Protein AF-A0A960MEM6-F1 (afdb_monomer)

Nearest PDB structures (foldseek):
  3vse-assembly3_C  TM=8.866E-01  e=1.423E-09  Staphylococcus aureus subsp. aureus Mu50
  1wxw-assembly1_A  TM=8.520E-01  e=7.969E-09  Thermus thermophilus HB8
  3ldf-assembly1_A  TM=8.109E-01  e=2.800E-09  Streptococcus mutans UA159
  2cww-assembly2_B  TM=7.770E-01  e=4.871E-09  Thermus thermophilus HB8
  2cww-assembly1_A-2  TM=7.770E-01  e=6.230E-09  Thermus thermophilus HB8

Foldseek 3Di:
DDDDDDFDLLVVLVVCLVVLAADLEDEAEDACWDAHPVRDIDHCLPCVLVSLLSRLSRYDQFHKYKYKFQAQPADLVSNVVSNVSSCVSNVWAWPDKDWDWDPPVDPDPRRMTIIMTTTD

Radius of gyration: 14.45 Å; Cα contacts (8 Å, |Δi|>4): 208; chains: 1; bounding box: 34×32×32 Å

Secondary structure (DSSP, 8-state):
------S-HHHHHHHHHHTT--EEEEEE---SEEE-TT--EEEHHHHHHHHHHHHHTTEEEEEEEEEEE--TTS-HHHHHHHHHHHHHHTT--EEEEEEEPPPTT--S-S--EEEEEEE-

Structure (mmCIF, N/CA/C/O backbone):
data_AF-A0A960MEM6-F1
#
_entry.id   AF-A0A960MEM6-F1
#
loop_
_atom_site.group_PDB
_atom_site.id
_atom_site.type_symbol
_atom_site.label_atom_id
_atom_site.label_alt_id
_atom_site.label_comp_id
_atom_site.label_asym_id
_atom_site.label_entity_id
_atom_site.label_seq_id
_atom_site.pdbx_PDB_ins_code
_atom_site.Cartn_x
_atom_site.Cartn_y
_atom_site.Cartn_z
_atom_site.occupancy
_atom_site.B_iso_or_equiv
_atom_site.auth_seq_id
_atom_site.auth_comp_id
_atom_site.auth_asym_id
_atom_site.auth_atom_id
_atom_site.pdbx_PDB_model_num
ATOM 1 N N . GLY A 1 1 ? -16.749 -15.084 11.438 1.00 75.19 1 GLY A N 1
ATOM 2 C CA . GLY A 1 1 ? -17.260 -15.354 10.077 1.00 75.19 1 GLY A CA 1
ATOM 3 C C . GLY A 1 1 ? -16.458 -14.550 9.073 1.00 75.19 1 GLY A C 1
ATOM 4 O O . GLY A 1 1 ? -15.886 -13.544 9.468 1.00 75.19 1 GLY A O 1
ATOM 5 N N . GLN A 1 2 ? -16.373 -14.991 7.818 1.00 86.31 2 GLN A N 1
ATOM 6 C CA . GLN A 1 2 ? -15.682 -14.254 6.749 1.00 86.31 2 GLN A CA 1
ATOM 7 C C . GLN A 1 2 ? -16.659 -13.298 6.049 1.00 86.31 2 GLN A C 1
ATOM 9 O O . GLN A 1 2 ? -17.827 -13.640 5.870 1.00 86.31 2 GLN A O 1
ATOM 14 N N . PHE A 1 3 ? -16.185 -12.111 5.668 1.00 91.12 3 PHE A N 1
ATOM 15 C CA . PHE A 1 3 ? -16.968 -11.108 4.943 1.00 91.12 3 PHE A CA 1
ATOM 16 C C . PHE A 1 3 ? -16.417 -10.953 3.526 1.00 91.12 3 PHE A C 1
ATOM 18 O O . PHE A 1 3 ? -15.241 -10.639 3.355 1.00 91.12 3 PHE A O 1
ATOM 25 N N . PHE A 1 4 ? -17.265 -11.157 2.518 1.00 94.25 4 PHE A N 1
ATOM 26 C CA . PHE A 1 4 ? -16.881 -11.074 1.110 1.00 94.25 4 PHE A CA 1
ATOM 27 C C . PHE A 1 4 ? -17.523 -9.861 0.442 1.00 94.25 4 PHE A C 1
ATOM 29 O O . PHE A 1 4 ? -18.720 -9.621 0.590 1.00 94.25 4 PHE A O 1
ATOM 36 N N . CYS A 1 5 ? -16.724 -9.131 -0.335 1.00 93.69 5 CYS A N 1
ATOM 37 C CA . CYS A 1 5 ? -17.166 -7.980 -1.114 1.00 93.69 5 CYS A CA 1
ATOM 38 C C . CYS A 1 5 ? -17.051 -8.284 -2.605 1.00 93.69 5 CYS A C 1
ATOM 40 O O . CYS A 1 5 ? -16.042 -8.828 -3.049 1.00 93.69 5 CYS A O 1
ATOM 42 N N . LYS A 1 6 ? -18.045 -7.872 -3.393 1.00 94.44 6 LYS A N 1
ATOM 43 C CA . LYS A 1 6 ? -17.970 -7.865 -4.859 1.00 94.44 6 LYS A CA 1
ATOM 44 C C . LYS A 1 6 ? -18.095 -6.424 -5.335 1.00 94.44 6 LYS A C 1
ATOM 46 O O . LYS A 1 6 ? -19.100 -5.781 -5.052 1.00 94.44 6 LYS A O 1
ATOM 51 N N . GLY A 1 7 ? -17.086 -5.909 -6.028 1.00 92.56 7 GLY A N 1
ATOM 52 C CA . GLY A 1 7 ? -17.089 -4.536 -6.536 1.00 92.56 7 GLY A CA 1
ATOM 53 C C . GLY A 1 7 ? -15.686 -3.990 -6.773 1.00 92.56 7 GLY A C 1
ATOM 54 O O . GLY A 1 7 ? -14.712 -4.740 -6.753 1.00 92.56 7 GLY A O 1
ATOM 55 N N . ASP A 1 8 ? -15.609 -2.683 -7.005 1.00 94.88 8 ASP A N 1
ATOM 56 C CA . ASP A 1 8 ? -14.356 -1.948 -7.170 1.00 94.88 8 ASP A CA 1
ATOM 57 C C . ASP A 1 8 ? -13.672 -1.747 -5.805 1.00 94.88 8 ASP A C 1
ATOM 59 O O . ASP A 1 8 ? -14.306 -1.326 -4.835 1.00 94.88 8 ASP A O 1
ATOM 63 N N . ALA A 1 9 ? -12.384 -2.084 -5.708 1.00 96.00 9 ALA A N 1
ATOM 64 C CA . ALA A 1 9 ? -11.647 -2.025 -4.447 1.00 96.00 9 ALA A CA 1
ATOM 65 C C . ALA A 1 9 ? -11.498 -0.590 -3.911 1.00 96.00 9 ALA A C 1
ATOM 67 O O . ALA A 1 9 ? -11.546 -0.397 -2.697 1.00 96.00 9 ALA A O 1
ATOM 68 N N . PHE A 1 10 ? -11.375 0.412 -4.790 1.00 96.56 10 PHE A N 1
ATOM 69 C CA . PHE A 1 10 ? -11.279 1.815 -4.382 1.00 96.56 10 PHE A CA 1
ATOM 70 C C . PHE A 1 10 ? -12.599 2.262 -3.748 1.00 96.56 10 PHE A C 1
ATOM 72 O O . PHE A 1 10 ? -12.603 2.803 -2.644 1.00 96.56 10 PHE A O 1
ATOM 79 N N . GLU A 1 11 ? -13.726 1.940 -4.393 1.00 96.44 11 GLU A N 1
ATOM 80 C CA . GLU A 1 11 ? -15.062 2.267 -3.876 1.00 96.44 11 GLU A CA 1
ATOM 81 C C . GLU A 1 11 ? -15.324 1.597 -2.511 1.00 96.44 11 GLU A C 1
ATOM 83 O O . GLU A 1 11 ? -15.931 2.200 -1.617 1.00 96.44 11 GLU A O 1
ATOM 88 N N . TRP A 1 12 ? -14.842 0.363 -2.312 1.00 97.44 12 TRP A N 1
ATOM 89 C CA . TRP A 1 12 ? -14.943 -0.330 -1.024 1.00 97.44 12 TRP A CA 1
ATOM 90 C C . TRP A 1 12 ? -14.077 0.301 0.065 1.00 97.44 12 TRP A C 1
ATOM 92 O O . TRP A 1 12 ? -14.580 0.497 1.171 1.00 97.44 12 TRP A O 1
ATOM 102 N N . LEU A 1 13 ? -12.822 0.658 -0.226 1.00 98.12 13 LEU A N 1
ATOM 103 C CA . LEU A 1 13 ? -11.947 1.326 0.743 1.00 98.12 13 LEU A CA 1
ATOM 104 C C . LEU A 1 13 ? -12.519 2.682 1.171 1.00 98.12 13 LEU A C 1
ATOM 106 O O . LEU A 1 13 ? -12.596 2.961 2.366 1.00 98.12 13 LEU A O 1
ATOM 110 N N . GLU A 1 14 ? -13.015 3.484 0.227 1.00 97.94 14 GLU A N 1
ATOM 111 C CA . GLU A 1 14 ? -13.712 4.738 0.536 1.00 97.94 14 GLU A CA 1
ATOM 112 C C . GLU A 1 14 ? -14.959 4.498 1.395 1.00 97.94 14 GLU A C 1
ATOM 114 O O . GLU A 1 14 ? -15.232 5.238 2.341 1.00 97.94 14 GLU A O 1
ATOM 119 N N . THR A 1 15 ? -15.727 3.451 1.088 1.00 97.94 15 THR A N 1
ATOM 120 C CA . THR A 1 15 ? -16.929 3.100 1.851 1.00 97.94 15 THR A CA 1
ATOM 121 C C . THR A 1 15 ? -16.593 2.662 3.271 1.00 97.94 15 THR A C 1
ATOM 123 O O . THR A 1 15 ? -17.235 3.129 4.208 1.00 97.94 15 THR A O 1
ATOM 126 N N . PHE A 1 16 ? -15.576 1.822 3.457 1.00 98.06 16 PHE A N 1
ATOM 127 C CA . PHE A 1 16 ? -15.106 1.416 4.782 1.00 98.06 16 PHE A CA 1
ATOM 128 C C . PHE A 1 16 ? -14.550 2.592 5.572 1.00 98.06 16 PHE A C 1
ATOM 130 O O . PHE A 1 16 ? -14.852 2.711 6.758 1.00 98.06 16 PHE A O 1
ATOM 137 N N . HIS A 1 17 ? -13.825 3.495 4.913 1.00 97.94 17 HIS A N 1
ATOM 138 C CA . HIS A 1 17 ? -13.341 4.715 5.540 1.00 97.94 17 HIS A CA 1
ATOM 139 C C . HIS A 1 17 ? -14.502 5.577 6.057 1.00 97.94 17 HIS A C 1
ATOM 141 O O . HIS A 1 17 ? -14.503 5.933 7.235 1.00 97.94 17 HIS A O 1
ATOM 147 N N . ARG A 1 18 ? -15.532 5.829 5.227 1.00 98.06 18 ARG A N 1
ATOM 148 C CA . ARG A 1 18 ? -16.750 6.567 5.628 1.00 98.06 18 ARG A CA 1
ATOM 149 C C . ARG A 1 18 ? -17.550 5.874 6.732 1.00 98.06 18 ARG A C 1
ATOM 151 O O . ARG A 1 18 ? -18.218 6.548 7.502 1.00 98.06 18 ARG A O 1
ATOM 158 N N . GLN A 1 19 ? -17.521 4.544 6.780 1.00 97.81 19 GLN A N 1
ATOM 159 C CA . GLN A 1 19 ? -18.163 3.743 7.829 1.00 97.81 19 GLN A CA 1
ATOM 160 C C . GLN A 1 19 ? -17.322 3.651 9.109 1.00 97.81 19 GLN A C 1
ATOM 162 O O . GLN A 1 19 ? -17.681 2.890 10.002 1.00 97.81 19 GLN A O 1
ATOM 167 N N . GLU A 1 20 ? -16.181 4.345 9.168 1.00 97.62 20 GLU A N 1
ATOM 168 C CA . GLU A 1 20 ? -15.223 4.276 10.275 1.00 97.62 20 GLU A CA 1
ATOM 169 C C . GLU A 1 20 ? -14.748 2.850 10.583 1.00 97.62 20 GLU A C 1
ATOM 171 O O . GLU A 1 20 ? -14.273 2.545 11.673 1.00 97.62 20 GLU A O 1
ATOM 176 N N . ARG A 1 21 ? -14.820 1.956 9.592 1.00 97.44 21 ARG A N 1
ATOM 177 C CA . ARG A 1 21 ? -14.292 0.602 9.724 1.00 97.44 21 ARG A CA 1
ATOM 178 C C . ARG A 1 21 ? -12.774 0.668 9.722 1.00 97.44 21 ARG A C 1
ATOM 180 O O . ARG A 1 21 ? -12.171 1.383 8.912 1.00 97.44 21 ARG A O 1
ATOM 187 N N . ARG A 1 22 ? -12.173 -0.084 10.638 1.00 97.69 22 ARG A N 1
ATOM 188 C CA . ARG A 1 22 ? -10.729 -0.163 10.823 1.00 97.69 22 ARG A CA 1
ATOM 189 C C . ARG A 1 22 ? -10.253 -1.609 10.777 1.00 97.69 22 ARG A C 1
ATOM 191 O O . ARG A 1 22 ? -10.996 -2.534 11.105 1.00 97.69 22 ARG A O 1
ATOM 198 N N . PHE A 1 23 ? -9.027 -1.786 10.305 1.00 98.00 23 PHE A N 1
ATOM 199 C CA . PHE A 1 23 ? -8.363 -3.072 10.165 1.00 98.00 23 PHE A CA 1
ATOM 200 C C . PHE A 1 23 ? -6.957 -2.978 10.753 1.00 98.00 23 PHE A C 1
ATOM 202 O O . PHE A 1 23 ? -6.252 -1.993 10.538 1.00 98.00 23 PHE A O 1
ATOM 209 N N . ASN A 1 24 ? -6.511 -4.025 11.448 1.00 98.38 24 ASN A N 1
ATOM 210 C CA . ASN A 1 24 ? -5.126 -4.092 11.922 1.00 98.38 24 ASN A CA 1
ATOM 211 C C . ASN A 1 24 ? -4.128 -4.243 10.765 1.00 98.38 24 ASN A C 1
ATOM 213 O O . ASN A 1 24 ? -2.966 -3.879 10.908 1.00 98.38 24 ASN A O 1
ATOM 217 N N . GLY A 1 25 ? -4.570 -4.772 9.620 1.00 98.31 25 GLY A N 1
ATOM 218 C CA . GLY A 1 25 ? -3.729 -4.876 8.440 1.00 98.31 25 GLY A CA 1
ATOM 219 C C . GLY A 1 25 ? -4.498 -5.018 7.137 1.00 98.31 25 GLY A C 1
ATOM 220 O O . GLY A 1 25 ? -5.645 -5.472 7.128 1.00 98.31 25 GLY A O 1
ATOM 221 N N . VAL A 1 26 ? -3.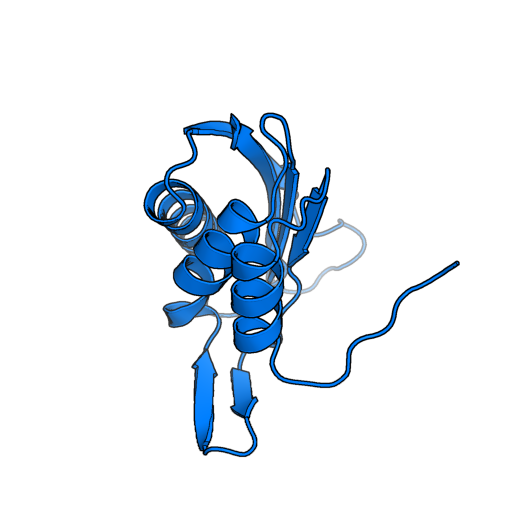853 -4.633 6.036 1.00 98.56 26 VAL A N 1
ATOM 222 C CA . VAL A 1 26 ? -4.392 -4.748 4.673 1.00 98.56 26 VAL A CA 1
ATOM 223 C C . VAL A 1 26 ? -3.340 -5.358 3.747 1.00 98.56 26 VAL A C 1
ATOM 225 O O . VAL A 1 26 ? -2.190 -4.926 3.718 1.00 98.56 26 VAL A O 1
ATOM 228 N N . VAL A 1 27 ? -3.750 -6.349 2.956 1.00 98.62 27 VAL A N 1
ATOM 229 C CA . VAL A 1 27 ? -2.946 -6.906 1.861 1.00 98.62 27 VAL A CA 1
ATOM 230 C C . VAL A 1 27 ? -3.392 -6.250 0.558 1.00 98.62 27 VAL A C 1
ATOM 232 O O . VAL A 1 27 ? -4.586 -6.224 0.255 1.00 98.62 27 VAL A O 1
ATOM 235 N N . ILE A 1 28 ? -2.442 -5.709 -0.198 1.00 98.31 28 ILE A N 1
ATOM 236 C CA . ILE A 1 28 ? -2.674 -4.987 -1.448 1.00 98.31 28 ILE A CA 1
ATOM 237 C C . ILE A 1 28 ? -1.960 -5.748 -2.564 1.00 98.31 28 ILE A C 1
ATOM 239 O O . ILE A 1 28 ? -0.746 -5.631 -2.688 1.00 98.31 28 ILE A O 1
ATOM 243 N N . ASP A 1 29 ? -2.725 -6.496 -3.363 1.00 97.12 29 ASP A N 1
ATOM 244 C CA . ASP A 1 29 ? -2.226 -7.299 -4.491 1.00 97.12 29 ASP A CA 1
ATOM 245 C C . ASP A 1 29 ? -3.046 -7.033 -5.771 1.00 97.12 29 ASP A C 1
ATOM 247 O O . ASP A 1 29 ? -3.916 -7.823 -6.149 1.00 97.12 29 ASP A O 1
ATOM 251 N N . PRO A 1 30 ? -2.885 -5.860 -6.410 1.00 95.94 30 PRO A N 1
ATOM 252 C CA . PRO A 1 30 ? -3.662 -5.506 -7.586 1.00 95.94 30 PRO A CA 1
ATOM 253 C C . PRO A 1 30 ? -3.071 -6.130 -8.864 1.00 95.94 30 PRO A C 1
ATOM 255 O O . PRO A 1 30 ? -1.862 -6.352 -8.958 1.00 95.94 30 PRO A O 1
ATOM 258 N N . PRO A 1 31 ? -3.880 -6.328 -9.923 1.00 95.44 31 P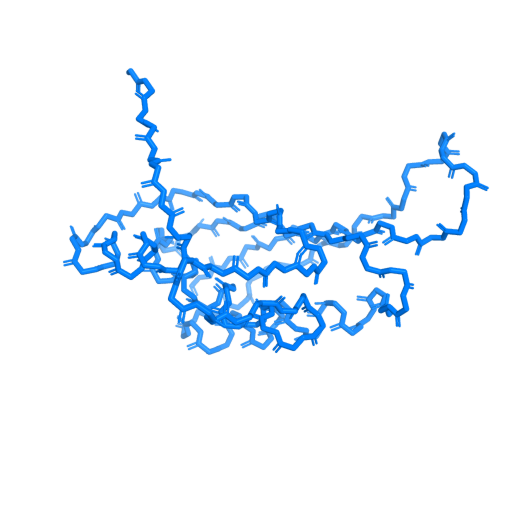RO A N 1
ATOM 259 C CA . PRO A 1 31 ? -3.341 -6.638 -11.246 1.00 95.44 31 PRO A CA 1
ATOM 260 C C . PRO A 1 31 ? -2.518 -5.456 -11.785 1.00 95.44 31 PRO A C 1
ATOM 262 O O . PRO A 1 31 ? -2.813 -4.304 -11.479 1.00 95.44 31 PRO A O 1
ATOM 265 N N . THR A 1 32 ? -1.554 -5.698 -12.679 1.00 94.88 32 THR A N 1
ATOM 266 C CA . THR A 1 32 ? -0.776 -4.614 -13.321 1.00 94.88 32 THR A CA 1
ATOM 267 C C . THR A 1 32 ? -1.663 -3.590 -14.043 1.00 94.88 32 THR A C 1
ATOM 269 O O . THR A 1 32 ? -1.373 -2.392 -14.052 1.00 94.88 32 THR A O 1
ATOM 272 N N . PHE A 1 33 ? -2.755 -4.062 -14.647 1.00 95.75 33 PHE A N 1
ATOM 273 C CA . PHE A 1 33 ? -3.734 -3.256 -15.365 1.00 95.75 33 PHE A CA 1
ATOM 274 C C . PHE A 1 33 ? -5.136 -3.822 -15.152 1.00 95.75 33 PHE A C 1
ATOM 276 O O . PHE A 1 33 ? -5.340 -5.034 -15.238 1.00 95.75 33 PHE A O 1
ATOM 283 N N . SER A 1 34 ? -6.122 -2.953 -14.951 1.00 94.75 34 SER A N 1
ATOM 284 C CA . SER A 1 34 ? -7.532 -3.337 -15.002 1.00 94.75 34 SER A CA 1
ATOM 285 C C . SER A 1 34 ? -8.411 -2.180 -15.470 1.00 94.75 34 SER A C 1
ATOM 287 O O . SER A 1 34 ? -7.992 -1.022 -15.531 1.00 94.75 34 SER A O 1
ATOM 289 N N . ARG A 1 35 ? -9.648 -2.500 -15.849 1.00 94.31 35 ARG A N 1
ATOM 290 C CA . ARG A 1 35 ? -10.682 -1.520 -16.177 1.00 94.31 35 ARG A CA 1
ATOM 291 C C . ARG A 1 35 ? -11.967 -1.919 -15.471 1.00 94.31 35 ARG A C 1
ATOM 293 O O . ARG A 1 35 ? -12.378 -3.074 -15.567 1.00 94.31 35 ARG A O 1
ATOM 300 N N . ASN A 1 36 ? -12.596 -0.980 -14.776 1.00 90.50 36 ASN A N 1
ATOM 301 C CA . ASN A 1 36 ? -13.870 -1.238 -14.117 1.00 90.50 36 ASN A CA 1
ATOM 302 C C . ASN A 1 36 ? -15.059 -1.079 -15.084 1.00 90.50 36 ASN A C 1
ATOM 304 O O . ASN A 1 36 ? -14.908 -0.653 -16.231 1.00 90.50 36 ASN A O 1
ATOM 308 N N . GLN A 1 37 ? -16.266 -1.407 -14.613 1.00 86.12 37 GLN A N 1
ATOM 309 C CA . GLN A 1 37 ? -17.492 -1.367 -15.426 1.00 86.12 37 GLN A CA 1
ATOM 310 C C . GLN A 1 37 ? -17.845 0.041 -15.936 1.00 86.12 37 GLN A C 1
ATOM 312 O O . GLN A 1 37 ? -18.487 0.173 -16.972 1.0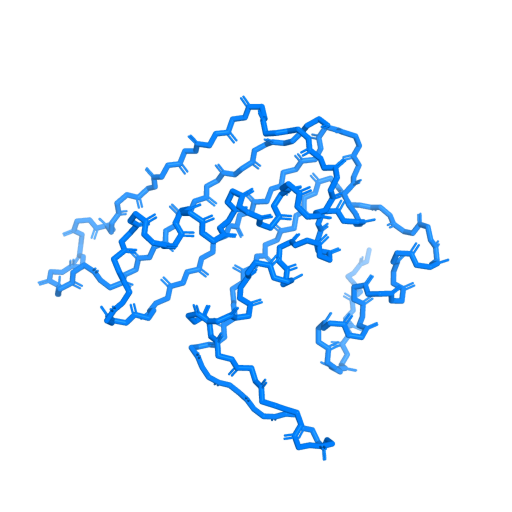0 86.12 37 GLN A O 1
ATOM 317 N N . LYS A 1 38 ? -17.397 1.092 -15.235 1.00 87.69 38 LYS A N 1
ATOM 318 C CA . LYS A 1 38 ? -17.581 2.502 -15.619 1.00 87.69 38 LYS A CA 1
ATOM 319 C C . LYS A 1 38 ? -16.483 2.999 -16.569 1.00 87.69 38 LYS A C 1
ATOM 321 O O . LYS A 1 38 ? -16.446 4.174 -16.916 1.00 87.69 38 LYS A O 1
ATOM 326 N N . GLY A 1 39 ? -15.557 2.127 -16.964 1.00 88.69 39 GLY A N 1
ATOM 327 C CA . GLY A 1 39 ? -14.460 2.458 -17.861 1.00 88.69 39 GLY A CA 1
ATOM 328 C C . GLY A 1 39 ? -13.251 3.121 -17.196 1.00 88.69 39 GLY A C 1
ATOM 329 O O . GLY A 1 39 ? -12.287 3.378 -17.922 1.00 88.69 39 GLY A O 1
ATOM 330 N N . LYS A 1 40 ? -13.243 3.347 -15.867 1.00 91.81 40 LYS A N 1
ATOM 331 C CA . LYS A 1 40 ? -12.050 3.820 -15.136 1.00 91.81 40 LYS A CA 1
ATOM 332 C C . LYS A 1 40 ? -10.963 2.759 -15.261 1.00 91.81 40 LYS A C 1
ATOM 334 O O . LYS A 1 40 ? -11.222 1.566 -15.097 1.00 91.81 40 LYS A O 1
ATOM 339 N N . VAL A 1 41 ? -9.762 3.204 -15.600 1.00 96.31 41 VAL A N 1
ATOM 340 C CA . VAL A 1 41 ? -8.588 2.352 -15.775 1.00 96.31 41 VAL A CA 1
ATOM 341 C C . VAL A 1 41 ? -7.729 2.452 -14.526 1.00 96.31 41 VAL A C 1
ATOM 343 O O . VAL A 1 41 ? -7.520 3.553 -14.029 1.00 96.31 41 VAL A O 1
ATOM 346 N N . PHE A 1 42 ? -7.219 1.313 -14.077 1.00 96.38 42 PHE A N 1
ATOM 347 C CA . PHE A 1 42 ? -6.158 1.217 -13.088 1.00 96.38 42 PHE A CA 1
ATOM 348 C C . PHE A 1 42 ? -4.877 0.737 -13.773 1.00 96.38 42 PHE A C 1
ATOM 350 O O . PHE A 1 42 ? -4.897 -0.211 -14.565 1.00 96.38 42 PHE A O 1
ATOM 357 N N . ARG A 1 43 ? -3.760 1.388 -13.460 1.00 96.62 43 ARG A N 1
ATOM 358 C CA . ARG A 1 43 ? -2.399 1.004 -13.834 1.00 96.62 43 ARG A CA 1
ATOM 359 C C . ARG A 1 43 ? -1.539 1.017 -12.582 1.00 96.62 43 ARG A C 1
ATOM 361 O O . ARG A 1 43 ? -1.324 2.082 -12.008 1.00 96.62 43 ARG A O 1
ATOM 368 N N . ALA A 1 44 ? -0.970 -0.128 -12.219 1.00 94.69 44 ALA A N 1
ATOM 369 C CA . ALA A 1 44 ? -0.130 -0.244 -11.027 1.00 94.69 44 ALA A CA 1
ATOM 370 C C . ALA A 1 44 ? 1.015 0.790 -11.012 1.00 94.69 44 ALA A C 1
ATOM 372 O O . ALA A 1 44 ? 1.278 1.405 -9.994 1.00 94.69 44 ALA A O 1
ATOM 373 N N . GLU A 1 45 ? 1.647 1.092 -12.144 1.00 93.25 45 GLU A N 1
ATOM 374 C CA . GLU A 1 45 ? 2.744 2.078 -12.195 1.00 93.25 45 GLU A CA 1
ATOM 375 C C . GLU A 1 45 ? 2.322 3.515 -11.847 1.00 93.25 45 GLU A C 1
ATOM 377 O O . GLU A 1 45 ? 3.167 4.327 -11.479 1.00 93.25 45 GLU A O 1
ATOM 382 N N . LYS A 1 46 ? 1.035 3.849 -11.992 1.00 95.12 46 LYS A N 1
ATOM 383 C CA . LYS A 1 46 ? 0.522 5.220 -11.831 1.00 95.12 46 LYS A CA 1
ATOM 384 C C . LYS A 1 46 ? -0.340 5.385 -10.587 1.00 95.12 46 LYS A C 1
ATOM 386 O O . LYS A 1 46 ? -0.252 6.405 -9.910 1.00 95.12 46 LYS A O 1
ATOM 391 N N . ASP A 1 47 ? -1.140 4.369 -10.287 1.00 97.38 47 ASP A N 1
ATOM 392 C CA . ASP A 1 47 ? -2.268 4.484 -9.365 1.00 97.38 47 ASP A CA 1
ATOM 393 C C . ASP A 1 47 ? -2.010 3.772 -8.024 1.00 97.38 47 ASP A C 1
ATOM 395 O O . ASP A 1 47 ? -2.820 3.864 -7.103 1.00 97.38 47 ASP A O 1
ATOM 399 N N . TYR A 1 48 ? -0.871 3.081 -7.864 1.00 98.06 48 TYR A N 1
ATOM 400 C CA . TYR A 1 48 ? -0.568 2.331 -6.636 1.00 98.06 48 TYR A CA 1
ATOM 401 C C . TYR A 1 48 ? -0.509 3.223 -5.392 1.00 98.06 48 TYR A C 1
ATOM 403 O O . TYR A 1 48 ? -1.002 2.841 -4.333 1.00 98.06 48 TYR A O 1
ATOM 411 N N . ALA A 1 49 ? 0.045 4.434 -5.516 1.00 98.44 49 ALA A N 1
ATOM 412 C CA . ALA A 1 49 ? 0.103 5.384 -4.407 1.00 98.44 49 ALA A CA 1
ATOM 413 C C . ALA A 1 49 ? -1.302 5.806 -3.933 1.00 98.44 49 ALA A C 1
ATOM 415 O O . ALA A 1 49 ? -1.522 5.967 -2.735 1.00 98.44 49 ALA A O 1
ATOM 416 N N . GLU A 1 50 ? -2.268 5.955 -4.846 1.00 98.50 50 GLU A N 1
ATOM 417 C CA . GLU A 1 50 ? -3.667 6.246 -4.493 1.00 98.50 50 GLU A CA 1
ATOM 418 C C . GLU A 1 50 ? -4.303 5.061 -3.756 1.00 98.50 50 GLU A C 1
ATOM 420 O O . GLU A 1 50 ? -4.933 5.249 -2.716 1.00 98.50 50 GLU A O 1
ATOM 425 N N . LEU A 1 51 ? -4.068 3.836 -4.237 1.00 98.50 51 LEU A N 1
ATOM 426 C CA . LEU A 1 51 ? -4.568 2.620 -3.594 1.00 98.50 51 LEU A CA 1
ATOM 427 C C . LEU A 1 51 ? -4.029 2.458 -2.163 1.00 98.50 51 LEU A C 1
ATOM 429 O O . LEU A 1 51 ? -4.795 2.188 -1.238 1.00 98.50 51 LEU A O 1
ATOM 433 N N . VAL A 1 52 ? -2.725 2.675 -1.966 1.00 98.75 52 VAL A N 1
ATOM 434 C CA . VAL A 1 52 ? -2.091 2.647 -0.638 1.00 98.75 52 VAL A CA 1
ATOM 435 C C . VAL A 1 52 ? -2.654 3.744 0.266 1.00 98.75 52 VAL A C 1
ATOM 437 O O . VAL A 1 52 ? -2.944 3.475 1.428 1.00 98.75 52 VAL A O 1
ATOM 440 N N . ALA A 1 53 ? -2.869 4.958 -0.251 1.00 98.75 53 ALA A N 1
ATOM 441 C CA . ALA A 1 53 ? -3.440 6.054 0.533 1.00 98.75 53 ALA A CA 1
ATOM 442 C C . ALA A 1 53 ? -4.850 5.726 1.052 1.0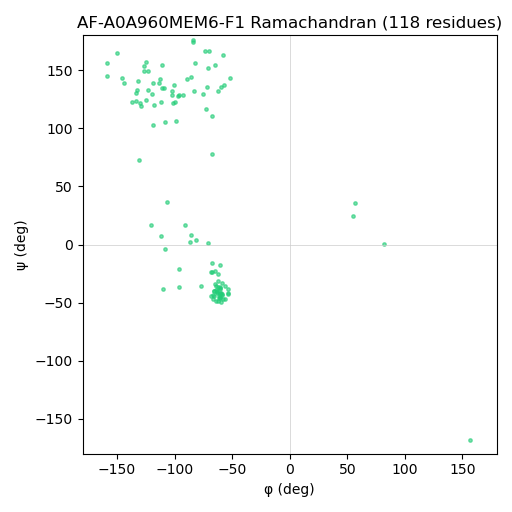0 98.75 53 ALA A C 1
ATOM 444 O O . ALA A 1 53 ? -5.152 5.976 2.220 1.00 98.75 53 ALA A O 1
ATOM 445 N N . LEU A 1 54 ? -5.696 5.122 0.212 1.00 98.69 54 LEU A N 1
ATOM 446 C CA . LEU A 1 54 ? -7.026 4.661 0.618 1.00 98.69 54 LEU A CA 1
ATOM 447 C C . LEU A 1 54 ? -6.951 3.530 1.651 1.00 98.69 54 LEU A C 1
ATOM 449 O O . LEU A 1 54 ? -7.707 3.538 2.622 1.00 98.69 54 LEU A O 1
ATOM 453 N N . ALA A 1 55 ? -6.014 2.592 1.486 1.00 98.62 55 ALA A N 1
ATOM 454 C CA . ALA A 1 55 ? -5.784 1.523 2.456 1.00 98.62 55 ALA A CA 1
ATOM 455 C C . ALA A 1 55 ? -5.330 2.067 3.823 1.00 98.62 55 ALA A C 1
ATOM 457 O O . ALA A 1 55 ? -5.839 1.636 4.855 1.00 98.62 55 ALA A O 1
ATOM 458 N N . CYS A 1 56 ? -4.451 3.074 3.852 1.00 98.50 56 CYS A N 1
ATOM 459 C CA . CYS A 1 56 ? -4.062 3.768 5.084 1.00 98.50 56 CYS A CA 1
ATOM 460 C C . CYS A 1 56 ? -5.254 4.403 5.817 1.00 98.50 56 CYS A C 1
ATOM 462 O O . CYS A 1 56 ? -5.263 4.442 7.049 1.00 98.50 56 CYS A O 1
ATOM 464 N N . GLY A 1 57 ? -6.269 4.870 5.082 1.00 98.12 57 GLY A N 1
ATOM 465 C CA . GLY A 1 57 ? -7.483 5.461 5.651 1.00 98.12 57 GLY A CA 1
ATOM 466 C C . GLY A 1 57 ? -8.366 4.473 6.422 1.00 98.12 57 GLY A C 1
ATOM 467 O O . GLY A 1 57 ? -9.228 4.903 7.190 1.00 98.12 57 GLY A O 1
ATOM 468 N N . VAL A 1 58 ? -8.165 3.165 6.244 1.00 98.44 58 VAL A N 1
ATOM 469 C CA . VAL A 1 58 ? -8.918 2.114 6.946 1.00 98.44 58 VAL A CA 1
ATOM 470 C C . VAL A 1 58 ? -8.058 1.330 7.940 1.00 98.44 58 VAL A C 1
ATOM 472 O O . VAL A 1 58 ? -8.526 0.342 8.493 1.00 98.44 58 VAL A O 1
ATOM 475 N N . LEU A 1 59 ? -6.815 1.741 8.189 1.00 98.44 59 LEU A N 1
ATOM 476 C CA . LEU A 1 59 ? -5.956 1.096 9.181 1.00 98.44 59 LEU A CA 1
ATOM 477 C C . LEU A 1 59 ? -6.183 1.647 10.590 1.00 98.44 59 LEU A C 1
ATOM 479 O O . LEU A 1 59 ? -6.348 2.854 10.765 1.00 98.44 59 LEU A O 1
ATOM 483 N N . GLU A 1 60 ? -6.080 0.768 11.586 1.00 98.25 60 GLU A N 1
ATOM 484 C CA . GLU A 1 60 ? -5.845 1.147 12.989 1.00 98.25 60 GLU A CA 1
ATOM 485 C C . GLU A 1 60 ? -4.551 1.964 13.148 1.00 98.25 60 GLU A C 1
ATOM 487 O O . GLU A 1 60 ? -3.701 1.937 12.254 1.00 98.25 60 GLU A O 1
ATOM 492 N N . GLU A 1 61 ? -4.384 2.669 14.274 1.00 95.88 61 GLU A N 1
ATOM 493 C CA . GLU A 1 61 ? -3.232 3.552 14.557 1.00 95.88 61 GLU A CA 1
ATOM 494 C C . GLU A 1 61 ? -1.877 2.844 14.380 1.00 95.88 61 GLU A C 1
ATOM 496 O O . GLU A 1 61 ? -1.006 3.369 13.705 1.00 95.88 61 GLU A O 1
ATOM 501 N N . GLU A 1 62 ? -1.731 1.600 14.835 1.00 96.19 62 GLU A N 1
ATOM 502 C CA . GLU A 1 62 ? -0.499 0.806 14.658 1.00 96.19 62 GLU A CA 1
ATOM 503 C C . GLU A 1 62 ? -0.654 -0.308 13.604 1.00 96.19 62 GLU A C 1
ATOM 505 O O . GLU A 1 62 ? -0.172 -1.435 13.755 1.00 96.19 62 GLU A O 1
ATOM 510 N N . GLY A 1 63 ? -1.398 -0.018 12.535 1.00 98.19 63 GLY A N 1
ATOM 511 C CA . GLY A 1 63 ? -1.688 -0.973 11.471 1.00 98.19 63 GLY A CA 1
ATOM 512 C C . GLY A 1 63 ? -0.508 -1.273 10.537 1.00 98.19 63 GLY A C 1
ATOM 513 O O . GLY A 1 63 ? 0.499 -0.559 10.485 1.00 98.19 63 GLY A O 1
ATOM 514 N N . TRP A 1 64 ? -0.655 -2.330 9.736 1.00 98.69 64 TRP A N 1
ATOM 515 C CA . TRP A 1 64 ? 0.338 -2.728 8.733 1.00 98.69 64 TRP A CA 1
ATOM 516 C C . TRP A 1 64 ? -0.245 -2.889 7.324 1.00 98.69 64 TRP A C 1
ATOM 518 O O . TRP A 1 64 ? -1.421 -3.198 7.140 1.00 98.69 64 TRP A O 1
ATOM 528 N N . LEU A 1 65 ? 0.597 -2.709 6.306 1.00 98.75 65 LEU A N 1
ATOM 529 C CA . LEU A 1 65 ? 0.283 -3.052 4.918 1.00 98.75 65 LEU A CA 1
ATOM 530 C C . LEU A 1 65 ? 1.259 -4.109 4.412 1.00 98.75 65 LEU A C 1
ATOM 532 O O . LEU A 1 65 ? 2.462 -4.010 4.649 1.00 98.75 65 LEU A O 1
ATOM 536 N N . LEU A 1 66 ? 0.744 -5.076 3.661 1.00 98.69 66 LEU A N 1
ATOM 537 C CA . LEU A 1 66 ? 1.552 -5.931 2.799 1.00 98.69 66 LEU A CA 1
ATOM 538 C C . LEU A 1 66 ? 1.269 -5.536 1.351 1.00 98.69 66 LEU A C 1
ATOM 540 O O . LEU A 1 66 ? 0.195 -5.822 0.825 1.00 98.69 66 LEU A O 1
ATOM 544 N N . CYS A 1 67 ? 2.219 -4.846 0.729 1.00 98.44 67 CYS A N 1
ATOM 545 C CA . CYS A 1 67 ? 2.113 -4.347 -0.635 1.00 98.44 67 CYS A CA 1
ATOM 546 C C . CYS A 1 67 ? 2.848 -5.285 -1.592 1.00 98.44 67 CYS A C 1
ATOM 548 O O . CYS A 1 67 ? 4.057 -5.478 -1.443 1.00 98.44 67 CYS A O 1
ATOM 550 N N . THR A 1 68 ? 2.148 -5.812 -2.594 1.00 97.12 68 THR A N 1
ATOM 551 C CA . THR A 1 68 ? 2.720 -6.684 -3.622 1.00 97.12 68 THR A CA 1
ATOM 552 C C . THR A 1 68 ? 2.490 -6.136 -5.028 1.00 97.12 68 THR A C 1
ATOM 554 O O . THR A 1 68 ? 1.513 -5.450 -5.318 1.00 97.12 68 THR A O 1
ATOM 557 N N . GLY A 1 69 ? 3.418 -6.423 -5.936 1.00 94.81 69 GLY A N 1
ATOM 558 C CA . GLY A 1 69 ? 3.286 -6.042 -7.337 1.00 94.81 69 GLY A CA 1
ATOM 559 C C . GLY A 1 69 ? 4.164 -6.891 -8.243 1.00 94.81 69 GLY A C 1
ATOM 560 O O . GLY A 1 69 ? 5.270 -7.270 -7.874 1.00 94.81 69 GLY A O 1
ATOM 561 N N . ASN A 1 70 ? 3.686 -7.181 -9.451 1.00 92.69 70 ASN A N 1
ATOM 562 C CA . ASN A 1 70 ? 4.380 -8.024 -10.432 1.00 92.69 70 ASN A CA 1
ATOM 563 C C . ASN A 1 70 ? 4.685 -7.297 -11.756 1.00 92.69 70 ASN A C 1
ATOM 565 O O . ASN A 1 70 ? 4.965 -7.931 -12.772 1.00 92.69 70 ASN A O 1
ATOM 569 N N . THR A 1 71 ? 4.623 -5.963 -11.769 1.00 90.50 71 THR A N 1
ATOM 570 C CA . THR A 1 71 ? 4.850 -5.161 -12.976 1.00 90.50 71 THR A CA 1
ATOM 571 C C . THR A 1 71 ? 6.306 -5.252 -13.433 1.00 90.50 71 THR A C 1
ATOM 573 O O . THR A 1 71 ? 7.197 -4.711 -12.777 1.00 90.50 71 THR A O 1
ATOM 57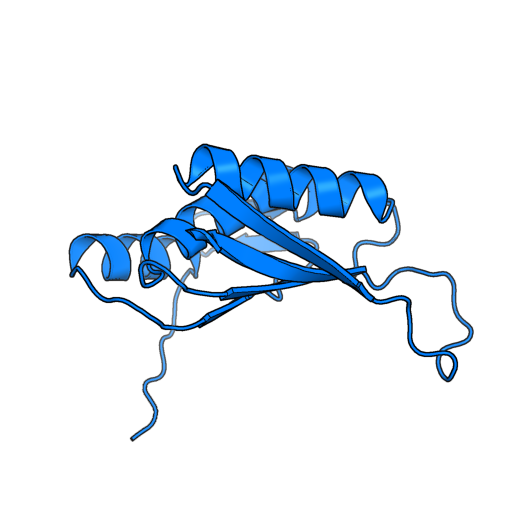6 N N . HIS A 1 72 ? 6.557 -5.910 -14.567 1.00 86.06 72 HIS A N 1
ATOM 577 C CA . HIS A 1 72 ? 7.910 -6.199 -15.064 1.00 86.06 72 HIS A CA 1
ATOM 578 C C . HIS A 1 72 ? 8.794 -4.954 -15.235 1.00 86.06 72 HIS A C 1
ATOM 580 O O . HIS A 1 72 ? 9.923 -4.939 -14.759 1.00 86.06 72 HIS A O 1
ATOM 586 N N . HIS A 1 73 ? 8.274 -3.889 -15.847 1.00 85.69 73 HIS A N 1
ATOM 587 C CA . HIS A 1 73 ? 9.052 -2.688 -16.184 1.00 85.69 73 HIS A CA 1
ATOM 588 C C . HIS A 1 73 ? 9.151 -1.665 -15.039 1.00 85.69 73 HIS A C 1
ATOM 590 O O . HIS A 1 73 ? 9.647 -0.560 -15.239 1.00 85.69 73 HIS A O 1
ATOM 596 N N . GLN A 1 74 ? 8.696 -2.026 -13.838 1.00 89.75 74 GLN A N 1
ATOM 597 C CA . GLN A 1 74 ? 8.787 -1.188 -12.649 1.00 89.75 74 GLN A CA 1
ATOM 598 C C . GLN A 1 74 ? 9.943 -1.673 -11.777 1.00 89.75 74 GLN A C 1
ATOM 600 O O . GLN A 1 74 ? 9.942 -2.826 -11.345 1.00 89.75 74 GLN A O 1
ATOM 605 N N . ALA A 1 75 ? 10.918 -0.815 -11.478 1.00 91.19 75 ALA A N 1
ATOM 606 C CA . ALA A 1 75 ? 11.986 -1.186 -10.558 1.00 91.19 75 ALA A CA 1
ATOM 607 C C . ALA A 1 75 ? 11.458 -1.272 -9.114 1.00 91.19 75 ALA A C 1
ATOM 609 O O . ALA A 1 75 ? 10.533 -0.552 -8.734 1.00 91.19 75 ALA A O 1
ATOM 610 N N . VAL A 1 76 ? 12.086 -2.105 -8.277 1.00 91.38 76 VAL A N 1
ATOM 611 C CA . VAL A 1 76 ? 11.735 -2.245 -6.846 1.00 91.38 76 VAL A CA 1
ATOM 612 C C . VAL A 1 76 ? 11.738 -0.889 -6.131 1.00 91.38 76 VAL A C 1
ATOM 614 O O . VAL A 1 76 ? 10.813 -0.582 -5.387 1.00 91.38 76 VAL A O 1
ATOM 617 N N . LYS A 1 77 ? 12.727 -0.037 -6.425 1.00 93.31 77 LYS A N 1
ATOM 618 C CA . LYS A 1 77 ? 12.831 1.322 -5.871 1.00 93.31 77 LYS A CA 1
ATOM 619 C C . LYS A 1 77 ? 11.640 2.221 -6.231 1.00 93.31 77 LYS A C 1
ATOM 621 O O . LYS A 1 77 ? 11.215 3.022 -5.406 1.00 93.31 77 LYS A O 1
ATOM 626 N N . ASP A 1 78 ? 11.093 2.085 -7.440 1.00 95.06 78 ASP A N 1
ATOM 627 C CA . ASP A 1 78 ? 9.977 2.912 -7.910 1.00 95.06 78 ASP A CA 1
ATOM 628 C C . ASP A 1 78 ? 8.670 2.433 -7.272 1.00 95.06 78 ASP A C 1
ATOM 630 O O . ASP A 1 78 ? 7.814 3.235 -6.900 1.00 95.06 78 ASP A O 1
ATOM 634 N N . PHE A 1 79 ? 8.544 1.116 -7.081 1.00 96.12 79 PHE A N 1
ATOM 635 C CA . PHE A 1 79 ? 7.459 0.519 -6.311 1.00 96.12 79 PHE A CA 1
ATOM 636 C C . PHE A 1 79 ? 7.493 0.971 -4.844 1.00 96.12 79 PHE A C 1
ATOM 638 O O . PHE A 1 79 ? 6.487 1.443 -4.317 1.00 96.12 79 PHE A O 1
ATOM 645 N N . GLU A 1 80 ? 8.660 0.906 -4.198 1.00 97.00 80 GLU A N 1
ATOM 646 C CA . GLU A 1 80 ? 8.845 1.394 -2.831 1.00 97.00 80 GLU A CA 1
ATOM 647 C C . GLU A 1 80 ? 8.511 2.889 -2.715 1.00 97.00 80 GLU A C 1
ATOM 649 O O . GLU A 1 80 ? 7.811 3.299 -1.787 1.00 97.00 80 GLU A O 1
ATOM 654 N N . ALA A 1 81 ? 8.947 3.706 -3.680 1.00 97.69 81 ALA A N 1
ATOM 655 C CA . ALA A 1 81 ? 8.620 5.127 -3.726 1.00 97.69 81 ALA A CA 1
ATOM 656 C C . ALA A 1 81 ? 7.104 5.367 -3.831 1.00 97.69 81 ALA A C 1
ATOM 658 O O . ALA A 1 81 ? 6.577 6.221 -3.116 1.00 97.69 81 ALA A O 1
ATOM 659 N N . ALA A 1 82 ? 6.390 4.588 -4.651 1.00 98.19 82 ALA A N 1
ATOM 660 C CA . ALA A 1 82 ? 4.933 4.666 -4.752 1.00 98.19 82 ALA A CA 1
ATOM 661 C C . ALA A 1 82 ? 4.236 4.287 -3.432 1.00 98.19 82 ALA A C 1
ATOM 663 O O . ALA A 1 82 ? 3.281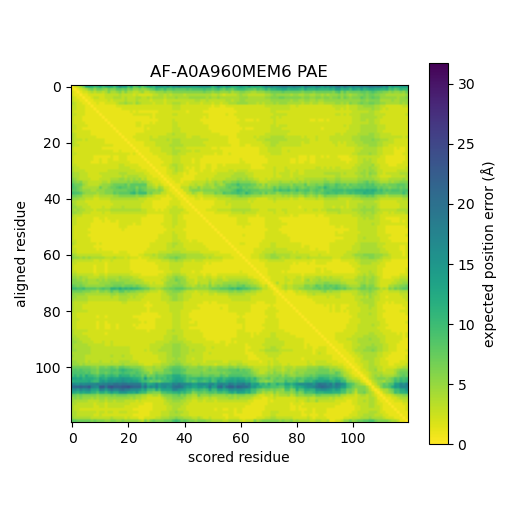 4.952 -3.030 1.00 98.19 82 ALA A O 1
ATOM 664 N N . VAL A 1 83 ? 4.735 3.268 -2.724 1.00 98.50 83 VAL A N 1
ATOM 665 C CA . VAL A 1 83 ? 4.224 2.877 -1.399 1.00 98.50 83 VAL A CA 1
ATOM 666 C C . VAL A 1 83 ? 4.455 3.988 -0.371 1.00 98.50 83 VAL A C 1
ATOM 668 O O . VAL A 1 83 ? 3.514 4.392 0.312 1.00 98.50 83 VAL A O 1
ATOM 671 N N . ARG A 1 84 ? 5.673 4.541 -0.290 1.00 98.56 84 ARG A N 1
ATOM 672 C CA . ARG A 1 84 ? 6.004 5.660 0.614 1.00 98.56 84 ARG A CA 1
ATOM 673 C C . ARG A 1 84 ? 5.140 6.890 0.341 1.00 98.56 84 ARG A C 1
ATOM 675 O O . ARG A 1 84 ? 4.641 7.518 1.275 1.00 98.56 84 ARG A O 1
ATOM 682 N N . ASP A 1 85 ? 4.944 7.226 -0.931 1.00 98.69 85 ASP A N 1
ATOM 683 C CA . ASP A 1 85 ? 4.091 8.341 -1.327 1.00 98.69 85 ASP A CA 1
ATOM 684 C C . ASP A 1 85 ? 2.622 8.086 -0.966 1.00 98.69 85 ASP A C 1
ATOM 686 O O . ASP A 1 85 ? 1.954 8.983 -0.454 1.00 98.69 85 ASP A O 1
ATOM 690 N N . GLY A 1 86 ? 2.133 6.857 -1.138 1.00 98.69 86 GLY A N 1
ATOM 691 C CA . GLY A 1 86 ? 0.796 6.465 -0.703 1.00 98.69 86 GLY A CA 1
ATOM 692 C C . GLY A 1 86 ? 0.584 6.611 0.804 1.00 98.69 86 GLY A C 1
ATOM 693 O O . GLY A 1 86 ? -0.400 7.219 1.218 1.00 98.69 86 GLY A O 1
ATOM 694 N N . VAL A 1 87 ? 1.535 6.156 1.626 1.00 98.62 87 VAL A N 1
ATOM 695 C CA . VAL A 1 87 ? 1.491 6.327 3.093 1.00 98.62 87 VAL A CA 1
ATOM 696 C C . VAL A 1 87 ? 1.412 7.811 3.468 1.00 98.62 87 VAL A C 1
ATOM 698 O O . VAL A 1 87 ? 0.543 8.222 4.240 1.00 98.62 87 VAL A O 1
ATOM 701 N N . ARG A 1 88 ? 2.258 8.642 2.845 1.00 98.50 88 ARG A N 1
ATOM 702 C CA . ARG A 1 88 ? 2.268 10.098 3.045 1.00 98.50 88 ARG A CA 1
ATOM 703 C C . ARG A 1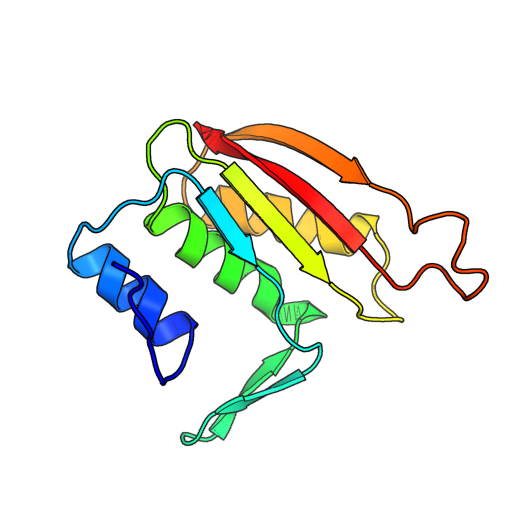 88 ? 0.937 10.743 2.640 1.00 98.50 88 ARG A C 1
ATOM 705 O O . ARG A 1 88 ? 0.407 11.571 3.378 1.00 98.50 88 ARG A O 1
ATOM 712 N N . ARG A 1 89 ? 0.381 10.380 1.477 1.00 98.50 89 ARG A N 1
ATOM 713 C CA . ARG A 1 89 ? -0.929 10.861 0.990 1.00 98.50 89 ARG A CA 1
ATOM 714 C C . ARG A 1 89 ? -2.078 10.416 1.897 1.00 98.50 89 ARG A C 1
ATOM 716 O O . ARG A 1 89 ? -3.002 11.194 2.119 1.00 98.50 89 ARG A O 1
ATOM 723 N N . GLY A 1 90 ? -1.979 9.213 2.459 1.00 97.94 90 GLY A N 1
ATOM 724 C CA . GLY A 1 90 ? -2.883 8.667 3.471 1.00 97.94 90 GLY A CA 1
ATOM 725 C C . GLY A 1 90 ? -2.754 9.320 4.851 1.00 97.94 90 GLY A C 1
ATOM 726 O O . GLY A 1 90 ? -3.463 8.917 5.768 1.00 97.94 90 GLY A O 1
ATOM 727 N N . ARG A 1 91 ? -1.879 10.328 5.004 1.00 97.75 91 ARG A N 1
ATOM 728 C CA . ARG A 1 91 ? -1.625 11.073 6.250 1.00 97.75 91 ARG A CA 1
ATOM 729 C C . ARG A 1 91 ? -1.2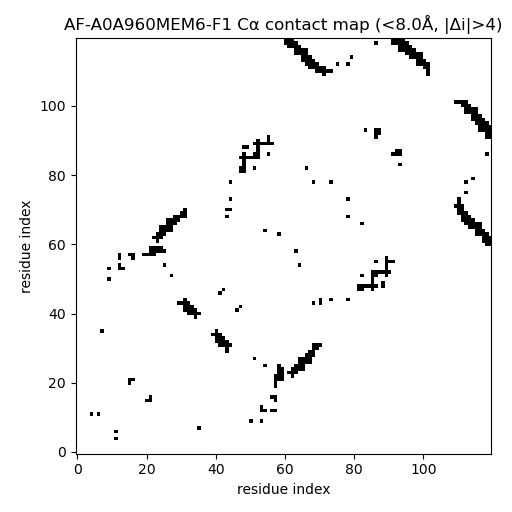02 10.179 7.417 1.00 97.75 91 ARG A C 1
ATOM 731 O O . ARG A 1 91 ? -1.558 10.450 8.559 1.00 97.75 91 ARG A O 1
ATOM 738 N N . ARG A 1 92 ? -0.436 9.132 7.119 1.00 97.94 92 ARG A N 1
ATOM 739 C CA . ARG A 1 92 ? 0.185 8.262 8.120 1.00 97.94 92 ARG A CA 1
ATOM 740 C C . ARG A 1 92 ? 1.691 8.463 8.124 1.00 97.94 92 ARG A C 1
ATOM 742 O O . ARG A 1 92 ? 2.274 8.880 7.119 1.00 97.94 92 ARG A O 1
ATOM 749 N N . ILE A 1 93 ? 2.320 8.174 9.251 1.00 97.56 93 ILE A N 1
ATOM 750 C CA . ILE A 1 93 ? 3.768 8.222 9.399 1.00 97.56 93 ILE A CA 1
ATOM 751 C C . ILE A 1 93 ? 4.293 6.809 9.196 1.00 97.56 93 ILE A C 1
ATOM 753 O O . ILE A 1 93 ? 3.833 5.849 9.805 1.00 97.56 93 ILE A O 1
ATOM 757 N N . LEU A 1 94 ? 5.273 6.670 8.314 1.00 97.56 94 LEU A N 1
ATOM 758 C CA . LEU A 1 94 ? 5.943 5.399 8.098 1.00 97.56 94 LEU A CA 1
ATOM 759 C C . LEU A 1 94 ? 6.848 5.083 9.295 1.00 97.56 94 LEU A C 1
ATOM 761 O O . LEU A 1 94 ? 7.815 5.807 9.524 1.00 97.56 94 LEU A O 1
ATOM 765 N N . SER A 1 95 ? 6.568 4.000 10.020 1.00 97.44 95 SER A N 1
ATOM 766 C CA . SER A 1 95 ? 7.399 3.553 11.146 1.00 97.44 95 SER A CA 1
ATOM 767 C C . SER A 1 95 ? 8.407 2.479 10.734 1.00 97.44 95 SER A C 1
ATOM 769 O O . SER A 1 95 ? 9.548 2.495 11.190 1.00 97.44 95 SER A O 1
ATOM 771 N N . GLN A 1 96 ? 8.025 1.583 9.820 1.00 97.88 96 GLN A N 1
ATOM 772 C CA . GLN A 1 96 ? 8.908 0.554 9.269 1.00 97.88 96 GLN A CA 1
ATOM 773 C C . GLN A 1 96 ? 8.566 0.279 7.805 1.00 97.88 96 GLN A C 1
ATOM 775 O O . GLN A 1 96 ? 7.395 0.262 7.423 1.00 97.88 96 GLN A O 1
ATOM 780 N N . LEU A 1 97 ? 9.596 0.019 7.001 1.00 97.81 97 LEU A N 1
ATOM 781 C CA . LEU A 1 97 ? 9.465 -0.501 5.646 1.00 97.81 97 LEU A CA 1
ATOM 782 C C . LEU A 1 97 ? 10.508 -1.593 5.434 1.00 97.81 97 LEU A C 1
ATOM 784 O O . LEU A 1 97 ? 11.701 -1.339 5.589 1.00 97.81 97 LEU A O 1
ATOM 788 N N . GLU A 1 98 ? 10.054 -2.787 5.076 1.00 97.69 98 GLU A N 1
ATOM 789 C CA . GLU A 1 98 ? 10.901 -3.940 4.788 1.00 97.69 98 GLU A CA 1
ATOM 790 C C . GLU A 1 98 ? 10.581 -4.479 3.396 1.00 97.69 98 GLU A C 1
ATOM 792 O O . GLU A 1 98 ? 9.430 -4.786 3.086 1.00 97.69 98 GLU A O 1
ATOM 797 N N . THR A 1 99 ? 11.603 -4.579 2.552 1.00 95.50 99 THR A N 1
ATOM 798 C CA . THR A 1 99 ? 11.481 -5.075 1.180 1.00 95.50 99 THR A CA 1
ATOM 799 C C . THR A 1 99 ? 11.987 -6.508 1.124 1.00 95.50 99 THR A C 1
ATOM 801 O O . THR A 1 99 ? 13.110 -6.788 1.541 1.00 95.50 99 THR A O 1
ATOM 804 N N . PHE A 1 100 ? 11.179 -7.407 0.569 1.00 92.50 100 PHE A N 1
ATOM 805 C CA . PHE A 1 100 ? 11.537 -8.812 0.410 1.00 92.50 100 PHE A CA 1
ATOM 806 C C . PHE A 1 100 ? 11.942 -9.089 -1.042 1.00 92.50 100 PHE A C 1
ATOM 808 O O . PHE A 1 100 ? 11.221 -8.680 -1.959 1.00 92.50 100 PHE A O 1
ATOM 815 N N . PRO A 1 101 ? 13.078 -9.773 -1.273 1.00 88.19 101 PRO A N 1
ATOM 816 C CA . PRO A 1 101 ? 13.491 -10.160 -2.614 1.00 88.19 101 PRO A CA 1
ATOM 817 C C . PRO A 1 101 ? 12.570 -11.249 -3.177 1.00 88.19 101 PRO A C 1
ATOM 819 O O . PRO A 1 101 ? 11.818 -11.901 -2.445 1.00 88.19 101 PRO A O 1
ATOM 822 N N . MET A 1 102 ? 12.663 -11.482 -4.487 1.00 85.06 102 MET A N 1
ATOM 823 C CA . MET A 1 102 ? 12.027 -12.640 -5.105 1.00 85.06 102 MET A CA 1
ATOM 824 C C . MET A 1 102 ? 12.542 -13.926 -4.430 1.00 85.06 102 MET A C 1
ATOM 826 O O . MET A 1 102 ? 13.745 -14.034 -4.169 1.00 85.06 102 MET A O 1
ATOM 830 N N . PRO A 1 103 ? 11.674 -14.910 -4.127 1.00 84.56 103 PRO A N 1
ATOM 831 C CA . PRO A 1 103 ? 12.147 -16.165 -3.564 1.00 84.56 103 PRO A CA 1
ATOM 832 C C . PRO A 1 103 ? 13.122 -16.836 -4.534 1.00 84.56 103 PRO A C 1
ATOM 834 O O . PRO A 1 103 ? 12.852 -16.926 -5.732 1.00 84.56 103 PRO A O 1
ATOM 837 N N . THR A 1 104 ? 14.234 -17.347 -4.007 1.00 82.88 104 THR A N 1
ATOM 838 C CA . THR A 1 104 ? 15.348 -17.922 -4.786 1.00 82.88 104 THR A CA 1
ATOM 839 C C . THR A 1 104 ? 14.949 -19.127 -5.647 1.00 82.88 104 THR A C 1
ATOM 841 O O . THR A 1 104 ? 15.654 -19.490 -6.589 1.00 82.88 104 THR A O 1
ATOM 844 N N . GLU A 1 105 ? 13.805 -19.741 -5.346 1.00 84.00 105 GLU A N 1
ATOM 845 C CA . GLU A 1 105 ? 13.198 -20.829 -6.115 1.00 84.00 105 GLU A CA 1
ATOM 846 C C . GLU A 1 105 ? 12.703 -20.372 -7.502 1.00 84.00 105 GLU A C 1
ATOM 848 O O . GLU A 1 105 ? 12.636 -21.178 -8.434 1.00 84.00 105 GLU A O 1
ATOM 853 N N . TYR A 1 106 ? 12.424 -19.076 -7.683 1.00 77.62 106 TYR A N 1
ATOM 854 C CA . TYR A 1 106 ? 11.995 -18.494 -8.953 1.00 77.62 106 TYR A CA 1
ATOM 855 C C . TYR A 1 106 ? 13.180 -17.848 -9.673 1.00 77.62 106 TYR A C 1
ATOM 857 O O . TYR A 1 106 ? 13.645 -16.777 -9.314 1.00 77.62 106 TYR A O 1
ATOM 865 N N . ARG A 1 107 ? 13.660 -18.497 -10.738 1.00 68.38 107 ARG A N 1
ATOM 866 C CA . ARG A 1 107 ? 14.869 -18.086 -11.485 1.00 68.38 107 ARG A CA 1
ATOM 867 C C . ARG A 1 107 ? 14.607 -17.143 -12.666 1.00 68.38 107 ARG A C 1
ATOM 869 O O . ARG A 1 107 ? 15.416 -17.081 -13.589 1.00 68.38 107 ARG A O 1
ATOM 876 N N . ARG A 1 108 ? 13.435 -16.507 -12.713 1.00 71.00 108 ARG A N 1
ATOM 877 C CA . ARG A 1 108 ? 13.102 -15.542 -13.776 1.00 71.00 108 ARG A CA 1
ATOM 878 C C . ARG A 1 108 ? 13.662 -14.166 -13.415 1.00 71.00 108 ARG A C 1
ATOM 880 O O . ARG A 1 108 ? 14.226 -13.995 -12.344 1.00 71.00 108 ARG A O 1
ATOM 887 N N . GLU A 1 109 ? 13.520 -13.205 -14.323 1.00 75.50 109 GLU A N 1
ATOM 888 C CA . GLU A 1 109 ? 13.795 -11.797 -14.017 1.00 75.50 109 GLU A CA 1
ATOM 889 C C . GLU A 1 109 ? 13.041 -11.361 -12.751 1.00 75.50 109 GLU A C 1
ATOM 891 O O . GLU A 1 109 ? 11.898 -11.777 -12.551 1.00 75.50 109 GLU A O 1
ATOM 896 N N . ASP A 1 110 ? 13.661 -10.513 -11.927 1.00 75.88 110 ASP A N 1
ATOM 897 C CA . ASP A 1 110 ? 13.097 -10.008 -10.669 1.00 75.88 110 ASP A CA 1
ATOM 898 C C . ASP A 1 110 ? 11.896 -9.078 -10.921 1.00 75.88 110 ASP A C 1
ATOM 900 O O . ASP A 1 110 ? 11.978 -7.846 -10.884 1.00 75.88 110 ASP A O 1
ATOM 904 N N . TYR A 1 111 ? 10.741 -9.675 -11.211 1.00 85.12 111 TYR A N 1
ATOM 905 C CA . TYR A 1 111 ? 9.514 -8.940 -11.501 1.00 85.12 111 TYR A CA 1
ATOM 906 C C . TYR A 1 111 ? 8.607 -8.786 -10.279 1.00 85.12 111 TYR A C 1
ATOM 908 O O . TYR A 1 111 ? 7.773 -7.879 -10.283 1.00 85.12 111 TYR A O 1
ATOM 916 N N . LEU A 1 112 ? 8.746 -9.632 -9.254 1.00 91.38 112 LEU A N 1
ATOM 917 C CA . LEU A 1 112 ? 7.940 -9.565 -8.036 1.00 91.38 112 LEU A CA 1
ATOM 918 C C . LEU A 1 112 ? 8.525 -8.534 -7.065 1.00 91.38 112 LEU A C 1
ATOM 920 O O . LEU A 1 112 ? 9.720 -8.533 -6.787 1.00 91.38 112 LEU A O 1
ATOM 924 N N . LYS A 1 113 ? 7.662 -7.672 -6.536 1.00 93.31 113 LYS A N 1
ATOM 925 C CA . LYS A 1 113 ? 7.962 -6.703 -5.487 1.00 93.31 113 LYS A CA 1
ATOM 926 C C . LYS A 1 113 ? 7.073 -7.002 -4.296 1.00 93.31 113 LYS A C 1
ATOM 928 O O . LYS A 1 113 ? 5.859 -7.088 -4.460 1.00 93.31 113 LYS A O 1
ATOM 933 N N . THR A 1 114 ? 7.680 -7.103 -3.121 1.00 96.00 114 THR A N 1
ATOM 934 C CA . THR A 1 114 ? 6.971 -7.288 -1.856 1.00 96.00 114 THR A CA 1
ATOM 935 C C . THR A 1 114 ? 7.542 -6.317 -0.839 1.00 96.00 114 THR A C 1
ATOM 937 O O . THR A 1 114 ? 8.744 -6.326 -0.578 1.00 96.00 114 THR A O 1
ATOM 940 N N . VAL A 1 115 ? 6.679 -5.481 -0.268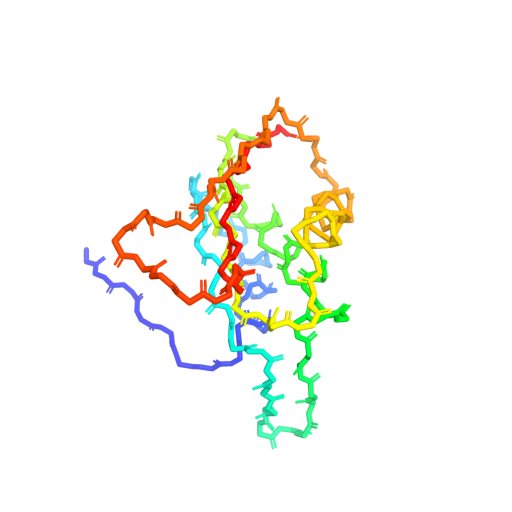 1.00 97.44 115 VAL A N 1
ATOM 941 C CA . VAL A 1 115 ? 7.046 -4.502 0.754 1.00 97.44 115 VAL A CA 1
ATOM 942 C C . VAL A 1 115 ? 6.089 -4.634 1.933 1.00 97.44 115 VAL A C 1
ATOM 944 O O . VAL A 1 115 ? 4.877 -4.483 1.776 1.00 97.44 115 VAL A O 1
ATOM 947 N N . TRP A 1 116 ? 6.635 -4.898 3.117 1.00 98.38 116 TRP A N 1
ATOM 948 C CA . TRP A 1 116 ? 5.909 -4.843 4.379 1.00 98.38 116 TRP A CA 1
ATOM 949 C C . TRP A 1 116 ? 6.072 -3.463 5.003 1.00 98.38 116 TRP A C 1
ATOM 951 O O . TRP A 1 116 ? 7.183 -2.964 5.172 1.00 98.38 116 TRP A O 1
ATOM 961 N N . VAL A 1 117 ? 4.955 -2.851 5.370 1.00 98.31 117 VAL A N 1
ATOM 962 C CA . VAL A 1 117 ? 4.887 -1.483 5.878 1.00 98.31 117 VAL A CA 1
ATOM 963 C C . VAL A 1 117 ? 4.228 -1.500 7.246 1.00 98.31 117 VAL A C 1
ATOM 965 O O . VAL A 1 117 ? 3.167 -2.101 7.411 1.00 98.31 117 VAL A O 1
ATOM 968 N N . ARG A 1 118 ? 4.812 -0.804 8.219 1.00 98.38 118 ARG A N 1
ATOM 969 C CA . ARG A 1 118 ? 4.112 -0.408 9.446 1.00 98.38 118 ARG A CA 1
ATOM 970 C C . ARG A 1 118 ? 3.958 1.099 9.467 1.00 98.38 118 ARG A C 1
ATOM 972 O O . ARG A 1 118 ? 4.849 1.827 9.016 1.00 98.38 118 ARG A O 1
ATOM 979 N N . VAL A 1 119 ? 2.818 1.547 9.970 1.00 97.62 119 VAL A N 1
ATOM 980 C CA . VAL A 1 119 ? 2.502 2.965 10.097 1.00 97.62 119 VAL A CA 1
ATOM 981 C C . VAL A 1 119 ? 2.141 3.312 11.533 1.00 97.62 119 VAL A C 1
ATOM 983 O O . VAL A 1 119 ? 1.746 2.432 12.295 1.00 97.62 119 VAL A O 1
ATOM 986 N N . VAL A 1 120 ? 2.300 4.590 11.866 1.00 93.06 120 VAL A N 1
ATOM 987 C CA . VAL A 1 120 ? 1.672 5.257 13.010 1.00 93.06 120 VAL A CA 1
ATOM 988 C C . VAL A 1 120 ? 0.787 6.379 12.472 1.00 93.06 120 VAL A C 1
ATOM 990 O O . VAL A 1 120 ? 1.280 7.181 11.644 1.00 93.06 120 VAL A O 1
#

Sequence (120 aa):
GQFFCKGDAFEWLETFHRQERRFNGVVIDPPTFSRNQKGKVFRAEKDYAELVALACGVLEEEGWLLCTGNTHHQAVKDFEAAVRDGVRRGRRILSQLETFPMPTEYRREDYLKTVWVRVV

pLDDT: mean 94.35, std 6.13, range [68.38, 98.75]

Solvent-accessible surface area (backbone atoms only — not comparable to full-atom values): 6827 Å² total; per-residue (Å²): 136,90,86,88,86,89,79,59,68,68,63,48,35,54,48,35,35,76,67,68,44,66,31,67,58,49,78,44,75,65,65,58,60,51,68,50,97,86,65,55,72,49,40,46,95,76,44,43,23,58,54,40,14,41,52,48,55,25,38,40,68,79,13,36,38,42,42,43,41,64,45,67,93,54,53,65,69,56,52,50,49,32,50,54,50,2,36,51,72,30,73,38,43,80,73,45,78,47,77,49,76,62,60,84,89,60,86,64,80,84,28,56,38,39,38,44,36,33,34,73

Mean predicted aligned error: 3.34 Å